Protein AF-A0A352EYD7-F1 (afdb_monomer_lite)

Foldseek 3Di:
DDDPVNVVVVLVVVLVVQLVVLLCCLPVVDDPDPDVVLQLLQQLCCCQPVVARASDPDPPRDHDDPDDVPSSVLNNVQCVPPNRPPSSSVSNVVSVVVSVVVVVVVVVVVVD

Sequence (112 aa):
MTNKRSRMFTFALLLTAAFCFRVMVARFLPNDAPFDGKVYAQIARNVLEQHVYSHAVEPPYDPSLIRLPGYPLFLAGIYAVFGHGDNTAVRIAQALIDTVSCALIALLAFYW

Structure (mmCIF, N/CA/C/O backbone):
data_AF-A0A352EYD7-F1
#
_entry.id   AF-A0A352EYD7-F1
#
loop_
_atom_site.group_PDB
_atom_site.id
_atom_site.type_symbol
_atom_site.label_atom_id
_atom_site.label_alt_id
_atom_site.label_comp_id
_atom_site.label_asym_id
_atom_site.label_entity_id
_atom_site.label_seq_id
_atom_site.pdbx_PDB_ins_code
_atom_site.Cartn_x
_atom_site.Cartn_y
_atom_site.Cartn_z
_atom_site.occupancy
_atom_site.B_iso_or_equiv
_atom_site.auth_seq_id
_atom_site.auth_comp_id
_atom_site.auth_asym_id
_atom_site.auth_atom_id
_atom_site.pdbx_PDB_model_num
ATOM 1 N N . MET A 1 1 ? -21.321 -1.584 34.635 1.00 49.50 1 MET A N 1
ATOM 2 C CA . MET A 1 1 ? -21.165 -2.621 33.588 1.00 49.50 1 MET A CA 1
ATOM 3 C C . MET A 1 1 ? -21.461 -1.997 32.229 1.00 49.50 1 MET A C 1
ATOM 5 O O . MET A 1 1 ? -22.615 -1.722 31.935 1.00 49.50 1 MET A O 1
ATOM 9 N N . THR A 1 2 ? -20.446 -1.678 31.424 1.00 58.47 2 THR A N 1
ATOM 10 C CA . THR A 1 2 ? -20.664 -1.136 30.071 1.00 58.47 2 THR A CA 1
ATOM 11 C C . THR A 1 2 ? -21.284 -2.205 29.170 1.00 58.47 2 THR A C 1
ATOM 13 O O . THR A 1 2 ? -20.733 -3.295 29.035 1.00 58.47 2 THR A O 1
ATOM 16 N N . ASN A 1 3 ? -22.433 -1.895 28.566 1.00 81.75 3 ASN A N 1
ATOM 17 C CA . ASN A 1 3 ? -23.160 -2.779 27.654 1.00 81.75 3 ASN A CA 1
ATOM 18 C C . ASN A 1 3 ? -22.243 -3.220 26.489 1.00 81.75 3 ASN A C 1
ATOM 20 O O . ASN A 1 3 ? -21.577 -2.376 25.884 1.00 81.75 3 ASN A O 1
ATOM 24 N N . LYS A 1 4 ? -22.214 -4.520 26.148 1.00 81.31 4 LYS A N 1
ATOM 25 C CA . LYS A 1 4 ? -21.426 -5.086 25.027 1.00 81.31 4 LYS A CA 1
ATOM 26 C C . LYS A 1 4 ? -21.627 -4.293 23.732 1.00 81.31 4 LYS A C 1
ATOM 28 O O . LYS A 1 4 ? -20.670 -4.022 23.011 1.00 81.31 4 LYS A O 1
ATOM 33 N N . ARG A 1 5 ? -22.864 -3.848 23.491 1.00 84.38 5 ARG A N 1
ATOM 34 C CA . ARG A 1 5 ? -23.226 -3.021 22.337 1.00 84.38 5 ARG A CA 1
ATOM 35 C C . ARG A 1 5 ? -22.501 -1.670 22.348 1.00 84.38 5 ARG A C 1
ATOM 37 O O . ARG A 1 5 ? -21.967 -1.266 21.326 1.00 84.38 5 ARG A O 1
ATOM 44 N N . SER A 1 6 ? -22.401 -1.023 23.512 1.00 85.88 6 SER A N 1
ATOM 45 C CA . SER A 1 6 ? -21.676 0.244 23.682 1.00 85.88 6 SER A CA 1
ATOM 46 C C . SER A 1 6 ? -20.182 0.093 23.401 1.00 85.88 6 SER A C 1
ATOM 48 O O . SER A 1 6 ? -19.613 0.956 22.748 1.00 85.88 6 SER A O 1
ATOM 50 N N . ARG A 1 7 ? -19.553 -1.006 23.843 1.00 86.69 7 ARG A N 1
ATOM 51 C CA . ARG A 1 7 ? -18.124 -1.262 23.583 1.00 86.69 7 ARG A CA 1
ATOM 52 C C . ARG A 1 7 ? -17.852 -1.459 22.095 1.00 86.69 7 ARG A C 1
ATOM 54 O O . ARG A 1 7 ? -16.919 -0.873 21.561 1.00 86.69 7 ARG A O 1
ATOM 61 N N . MET A 1 8 ? -18.695 -2.242 21.423 1.00 87.50 8 MET A N 1
ATOM 62 C CA . MET A 1 8 ? -18.576 -2.483 19.984 1.00 87.50 8 MET A CA 1
ATOM 63 C C . MET A 1 8 ? -18.736 -1.190 19.176 1.00 87.50 8 MET A C 1
ATOM 65 O O . MET A 1 8 ? -17.965 -0.953 18.250 1.00 87.50 8 MET A O 1
ATOM 69 N N . PHE A 1 9 ? -19.668 -0.318 19.575 1.00 91.88 9 PHE A N 1
ATOM 70 C CA . PHE A 1 9 ? -19.787 1.018 18.990 1.00 91.88 9 PHE A CA 1
ATOM 71 C C . PHE A 1 9 ? -18.531 1.868 19.206 1.00 91.88 9 PHE A C 1
ATOM 73 O O . PHE A 1 9 ? -18.072 2.504 18.262 1.00 91.88 9 PHE A O 1
ATOM 80 N N . THR A 1 10 ? -17.940 1.853 20.405 1.00 91.94 10 THR A N 1
ATOM 81 C CA . THR A 1 10 ? -16.686 2.576 20.669 1.00 91.94 10 THR A CA 1
ATOM 82 C C . THR A 1 10 ? -15.547 2.081 19.775 1.00 91.94 10 THR A C 1
ATOM 84 O O . THR A 1 10 ? -14.862 2.901 19.173 1.00 91.94 10 THR A O 1
ATOM 87 N N . PHE A 1 11 ? -15.369 0.765 19.617 1.00 92.69 11 PHE A N 1
ATOM 88 C CA . PHE A 1 11 ? -14.342 0.219 18.719 1.00 92.69 11 PHE A CA 1
ATOM 89 C C . PHE A 1 11 ? -14.577 0.598 17.260 1.00 92.69 11 PHE A C 1
ATOM 91 O O . PHE A 1 11 ? -13.647 1.045 16.593 1.00 92.69 11 PHE A O 1
ATOM 98 N N . ALA A 1 12 ? -15.815 0.473 16.778 1.00 93.62 12 ALA A N 1
ATOM 99 C CA . ALA A 1 12 ? -16.163 0.865 15.417 1.00 93.62 12 ALA A CA 1
ATOM 100 C C . ALA A 1 12 ? -15.877 2.354 15.172 1.00 93.62 12 ALA A C 1
ATOM 102 O O . ALA A 1 12 ? -15.299 2.706 14.145 1.00 93.62 12 ALA A O 1
ATOM 103 N N . LEU A 1 13 ? -16.216 3.220 16.134 1.00 96.25 13 LEU A N 1
ATOM 104 C CA . LEU A 1 13 ? -15.936 4.651 16.056 1.00 96.25 13 LEU A CA 1
ATOM 105 C C . LEU A 1 13 ? -14.429 4.931 16.000 1.00 96.25 13 LEU A C 1
ATOM 107 O O . LEU A 1 13 ? -13.990 5.692 15.141 1.00 96.25 13 LEU A O 1
ATOM 111 N N . LEU A 1 14 ? -13.637 4.292 16.868 1.00 96.12 14 LEU A N 1
ATOM 112 C CA . LEU A 1 14 ? -12.181 4.460 16.895 1.00 96.12 14 LEU A CA 1
ATOM 113 C C . LEU A 1 14 ? -11.527 3.986 15.593 1.00 96.12 14 LEU A C 1
ATOM 115 O O . LEU A 1 14 ? -10.721 4.715 15.023 1.00 96.12 14 LEU A O 1
ATOM 119 N N . LEU A 1 15 ? -11.900 2.806 15.090 1.00 96.44 15 LEU A N 1
ATOM 120 C CA . LEU A 1 15 ? -11.371 2.277 13.829 1.00 96.44 15 LEU A CA 1
ATOM 121 C C . LEU A 1 15 ? -11.762 3.160 12.641 1.00 96.44 15 LEU A C 1
ATOM 123 O O . LEU A 1 15 ? -10.924 3.436 11.787 1.00 96.44 15 LEU A O 1
ATOM 127 N N . THR A 1 16 ? -12.999 3.660 12.619 1.00 96.94 16 THR A N 1
ATOM 128 C CA . THR A 1 16 ? -13.467 4.572 11.566 1.00 96.94 16 THR A CA 1
ATOM 129 C C . THR A 1 16 ? -12.700 5.889 11.604 1.00 96.94 16 THR A C 1
ATOM 131 O O . THR A 1 16 ? -12.178 6.321 10.580 1.00 96.94 16 THR A O 1
ATOM 134 N N . ALA A 1 17 ? -12.565 6.509 12.780 1.00 97.44 17 ALA A N 1
ATOM 135 C CA . ALA A 1 17 ? -11.799 7.742 12.940 1.00 97.44 17 ALA A CA 1
ATOM 136 C C . ALA A 1 17 ? -10.337 7.553 12.508 1.00 97.44 17 ALA A C 1
ATOM 138 O O . ALA A 1 17 ? -9.785 8.383 11.784 1.00 97.44 17 ALA A O 1
ATOM 139 N N . ALA A 1 18 ? -9.731 6.429 12.891 1.00 96.19 18 ALA A N 1
ATOM 140 C CA . ALA A 1 18 ? -8.352 6.116 12.557 1.00 96.19 18 ALA A CA 1
ATOM 141 C C . ALA A 1 18 ? -8.163 5.811 11.056 1.00 96.19 18 ALA A C 1
ATOM 143 O O . ALA A 1 18 ? -7.136 6.183 10.487 1.00 96.19 18 ALA A O 1
ATOM 144 N N . PHE A 1 19 ? -9.137 5.179 10.395 1.00 97.69 19 PHE A N 1
ATOM 145 C CA . PHE A 1 19 ? -9.129 4.986 8.941 1.00 97.69 19 PHE A CA 1
ATOM 146 C C . PHE A 1 19 ? -9.274 6.317 8.199 1.00 97.69 19 PHE A C 1
ATOM 148 O O . PHE A 1 19 ? -8.447 6.634 7.345 1.00 97.69 19 PHE A O 1
ATOM 155 N N . CYS A 1 20 ? -10.261 7.138 8.573 1.00 97.50 20 CYS A N 1
ATOM 156 C CA . CYS A 1 20 ? -10.477 8.462 7.986 1.00 97.50 20 CYS A CA 1
ATOM 157 C C . CYS A 1 20 ? -9.234 9.348 8.117 1.00 97.50 20 CYS A C 1
ATOM 159 O O . CYS A 1 20 ? -8.837 9.994 7.150 1.00 97.50 20 CYS A O 1
ATOM 161 N N . PHE A 1 21 ? -8.583 9.336 9.283 1.00 97.25 21 PHE A N 1
ATOM 162 C CA . PHE A 1 21 ? -7.341 10.072 9.501 1.00 97.25 21 PHE A CA 1
ATOM 163 C C . PHE A 1 21 ? -6.217 9.601 8.566 1.00 97.25 21 PHE A C 1
ATOM 165 O O . PHE A 1 21 ? -5.564 10.423 7.927 1.00 97.25 21 PHE A O 1
ATOM 172 N N . ARG A 1 22 ? -6.015 8.287 8.418 1.00 96.06 22 ARG A N 1
ATOM 173 C CA . ARG A 1 22 ? -4.992 7.742 7.508 1.00 96.06 22 ARG A CA 1
ATOM 174 C C . ARG A 1 22 ? -5.277 8.062 6.048 1.00 96.06 22 ARG A C 1
ATOM 176 O O . ARG A 1 22 ? -4.355 8.425 5.325 1.00 96.06 22 ARG A O 1
ATOM 183 N N . VAL A 1 23 ? -6.537 7.974 5.621 1.00 96.62 23 VAL A N 1
ATOM 184 C CA . VAL A 1 23 ? -6.948 8.369 4.265 1.00 96.62 23 VAL A CA 1
ATOM 185 C C . VAL A 1 23 ? -6.716 9.864 4.048 1.00 96.62 23 VAL A C 1
ATOM 187 O O . VAL A 1 23 ? -6.209 10.254 2.999 1.00 96.62 23 VAL A O 1
ATOM 190 N N . MET A 1 24 ? -7.017 10.704 5.042 1.00 96.81 24 MET A N 1
ATOM 191 C CA . MET A 1 24 ? -6.728 12.137 4.990 1.00 96.81 24 MET A CA 1
ATOM 192 C C . MET A 1 24 ? -5.224 12.385 4.802 1.00 96.81 24 MET A C 1
ATOM 194 O O . MET A 1 24 ? -4.838 13.087 3.871 1.00 96.81 24 MET A O 1
ATOM 198 N N . VAL A 1 25 ? -4.363 11.758 5.607 1.00 95.25 25 VAL A N 1
ATOM 199 C CA . VAL A 1 25 ? -2.900 11.869 5.449 1.00 95.25 25 VAL A CA 1
ATOM 200 C C . VAL A 1 25 ? -2.454 11.376 4.069 1.00 95.25 25 VAL A C 1
ATOM 202 O O . VAL A 1 25 ? -1.725 12.080 3.377 1.00 95.25 25 VAL A O 1
ATOM 205 N N . ALA A 1 26 ? -2.950 10.220 3.624 1.00 93.94 26 ALA A N 1
ATOM 206 C CA . ALA A 1 26 ? -2.625 9.643 2.320 1.00 93.94 26 ALA A CA 1
ATOM 207 C C . ALA A 1 26 ? -2.977 10.562 1.137 1.00 93.94 26 ALA A C 1
ATOM 209 O O . ALA A 1 26 ? -2.301 10.513 0.109 1.00 93.94 26 ALA A O 1
ATOM 210 N N . ARG A 1 27 ? -4.034 11.375 1.269 1.00 93.81 27 ARG A N 1
ATOM 211 C CA . ARG A 1 27 ? -4.532 12.259 0.203 1.00 93.81 27 ARG A CA 1
ATOM 212 C C . ARG A 1 27 ? -3.947 13.664 0.256 1.00 93.81 27 ARG A C 1
ATOM 214 O O . ARG A 1 27 ? -3.649 14.215 -0.797 1.00 93.81 27 ARG A O 1
ATOM 221 N N . PHE A 1 28 ? -3.803 14.238 1.446 1.00 93.94 28 PHE A N 1
ATOM 222 C CA . PHE A 1 28 ? -3.419 15.644 1.614 1.00 93.94 28 PHE A CA 1
ATOM 223 C C . PHE A 1 28 ? -1.942 15.842 1.955 1.00 93.94 28 PHE A C 1
ATOM 225 O O . PHE A 1 28 ? -1.413 16.925 1.724 1.00 93.94 28 PHE A O 1
ATOM 232 N N . LEU A 1 29 ? -1.269 14.812 2.472 1.00 92.56 29 LEU A N 1
ATOM 233 C CA . LEU A 1 29 ? 0.158 14.842 2.804 1.00 92.56 29 LEU A CA 1
ATOM 234 C C . LEU A 1 29 ? 0.933 13.713 2.090 1.00 92.56 29 LEU A C 1
ATOM 236 O O . LEU A 1 29 ? 1.664 12.960 2.742 1.00 92.56 29 LEU A O 1
ATOM 240 N N . PRO A 1 30 ? 0.779 13.546 0.759 1.00 88.19 30 PRO A N 1
ATOM 241 C CA . PRO A 1 30 ? 1.529 12.544 0.017 1.00 88.19 30 PRO A CA 1
ATOM 242 C C . PRO A 1 30 ? 3.029 12.863 0.016 1.00 88.19 30 PRO A C 1
ATOM 244 O O . PRO A 1 30 ? 3.436 14.008 -0.173 1.00 88.19 30 PRO A O 1
ATOM 247 N N . ASN A 1 31 ? 3.861 11.833 0.177 1.00 84.88 31 ASN A N 1
ATOM 248 C CA . ASN A 1 31 ? 5.309 11.939 0.019 1.00 84.88 31 ASN A CA 1
ATOM 249 C C . ASN A 1 31 ? 5.801 10.984 -1.074 1.00 84.88 31 ASN A C 1
ATOM 251 O O . ASN A 1 31 ? 5.925 9.778 -0.848 1.00 84.88 31 ASN A O 1
ATOM 255 N N . ASP A 1 32 ? 6.063 11.541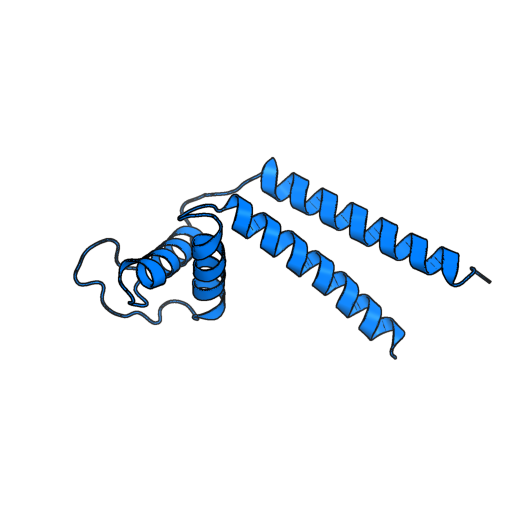 -2.254 1.00 81.50 32 ASP A N 1
ATOM 256 C CA . ASP A 1 32 ? 6.595 10.841 -3.432 1.00 81.50 32 ASP A CA 1
ATOM 257 C C . ASP A 1 32 ? 8.101 11.096 -3.623 1.00 81.50 32 ASP A C 1
ATOM 259 O O . ASP A 1 32 ? 8.635 10.989 -4.732 1.00 81.50 32 ASP A O 1
ATOM 263 N N . ALA A 1 33 ? 8.800 11.472 -2.546 1.00 78.75 33 ALA A N 1
ATOM 264 C CA . ALA A 1 33 ? 10.211 11.815 -2.607 1.00 78.75 33 ALA A CA 1
ATOM 265 C C . ALA A 1 33 ? 11.075 10.670 -3.184 1.00 78.75 33 ALA A C 1
ATOM 267 O O . ALA A 1 33 ? 10.773 9.486 -2.994 1.00 78.75 33 ALA A O 1
ATOM 268 N N . PRO A 1 34 ? 12.166 11.016 -3.895 1.00 67.88 34 PRO A N 1
ATOM 269 C CA . PRO A 1 34 ? 13.028 10.074 -4.600 1.00 67.88 34 PRO A CA 1
ATOM 270 C C . PRO A 1 34 ? 13.919 9.277 -3.637 1.00 67.88 34 PRO A C 1
ATOM 272 O O . PRO A 1 34 ? 15.125 9.481 -3.576 1.00 67.88 34 PRO A O 1
ATOM 275 N N . PHE A 1 35 ? 13.315 8.360 -2.893 1.00 78.56 35 PHE A N 1
ATOM 276 C CA . PHE A 1 35 ? 14.007 7.405 -2.030 1.00 78.56 35 PHE A CA 1
ATOM 277 C C . PHE A 1 35 ? 13.634 5.975 -2.452 1.00 78.56 35 PHE A C 1
ATOM 279 O O . PHE A 1 35 ? 13.337 5.721 -3.623 1.00 78.56 35 PHE A O 1
ATOM 286 N N . ASP A 1 36 ? 13.609 5.035 -1.508 1.00 82.44 36 ASP A N 1
ATOM 287 C CA . ASP A 1 36 ? 13.328 3.618 -1.762 1.00 82.44 36 ASP A CA 1
ATOM 288 C C . ASP A 1 36 ? 12.030 3.360 -2.544 1.00 82.44 36 ASP A C 1
ATOM 290 O O . ASP A 1 36 ? 11.959 2.413 -3.329 1.00 82.44 36 ASP A O 1
ATOM 294 N N . GLY A 1 37 ? 11.013 4.216 -2.381 1.00 85.62 37 GLY A N 1
ATOM 295 C CA . GLY A 1 37 ? 9.722 4.086 -3.061 1.00 85.62 37 GLY A CA 1
ATOM 296 C C . GLY A 1 37 ? 9.835 3.982 -4.586 1.00 85.62 37 GLY A C 1
ATOM 297 O O . GLY A 1 37 ? 9.106 3.201 -5.195 1.00 85.62 37 GLY A O 1
ATOM 298 N N . LYS A 1 38 ? 10.795 4.688 -5.202 1.00 89.44 38 LYS A N 1
ATOM 299 C CA . LYS A 1 38 ? 11.012 4.629 -6.657 1.00 89.44 38 LYS A CA 1
ATOM 300 C C . LYS A 1 38 ? 11.503 3.263 -7.118 1.00 89.44 38 LYS A C 1
ATOM 302 O O . LYS A 1 38 ? 11.027 2.770 -8.133 1.00 89.44 38 LYS A O 1
ATOM 307 N N . VAL A 1 39 ? 12.412 2.640 -6.366 1.00 93.00 39 VAL A N 1
ATOM 308 C CA . VAL A 1 39 ? 12.938 1.305 -6.694 1.00 93.00 39 VAL A CA 1
ATOM 309 C C . VAL A 1 39 ? 11.818 0.272 -6.605 1.00 93.00 39 VAL A C 1
ATOM 311 O O . VAL A 1 39 ? 11.645 -0.526 -7.521 1.00 93.00 39 VAL A O 1
ATOM 314 N N . TYR A 1 40 ? 11.002 0.330 -5.549 1.00 94.06 40 TYR A N 1
ATOM 315 C CA . TYR A 1 40 ? 9.843 -0.553 -5.400 1.00 94.06 40 TYR A CA 1
ATOM 316 C C . TYR A 1 40 ? 8.819 -0.377 -6.528 1.00 94.06 40 TYR A C 1
ATOM 318 O O . TYR A 1 40 ? 8.362 -1.367 -7.100 1.00 94.06 40 TYR A O 1
ATOM 326 N N . ALA A 1 41 ? 8.489 0.869 -6.876 1.00 93.94 41 ALA A N 1
ATOM 327 C CA . ALA A 1 41 ? 7.575 1.168 -7.972 1.00 93.94 41 ALA A CA 1
ATOM 328 C C . ALA A 1 41 ? 8.136 0.721 -9.331 1.00 93.94 41 ALA A C 1
ATOM 330 O O . ALA A 1 41 ? 7.385 0.185 -10.140 1.00 93.94 41 ALA A O 1
ATOM 331 N N . GLN A 1 42 ? 9.441 0.884 -9.570 1.00 94.88 42 GLN A N 1
ATOM 332 C CA . GLN A 1 42 ? 10.080 0.437 -10.808 1.00 94.88 42 GLN A CA 1
ATOM 333 C C . GLN A 1 42 ? 10.036 -1.087 -10.945 1.00 94.88 42 GLN A C 1
ATOM 335 O O . GLN A 1 42 ? 9.679 -1.585 -12.009 1.00 94.88 42 GLN A O 1
ATOM 340 N N . ILE A 1 43 ? 10.319 -1.827 -9.867 1.00 95.94 43 ILE A N 1
ATOM 341 C CA . ILE A 1 43 ? 10.190 -3.291 -9.869 1.00 95.94 43 ILE A CA 1
ATOM 342 C C . ILE A 1 43 ? 8.748 -3.700 -10.169 1.00 95.94 43 ILE A C 1
ATOM 344 O O . ILE A 1 43 ? 8.524 -4.556 -11.019 1.00 95.94 43 ILE A O 1
ATOM 348 N N . ALA A 1 44 ? 7.769 -3.064 -9.524 1.00 96.12 44 ALA A N 1
ATOM 349 C CA . ALA A 1 44 ? 6.357 -3.344 -9.768 1.00 96.12 44 ALA A CA 1
ATOM 350 C C . ALA A 1 44 ? 5.957 -3.117 -11.236 1.00 96.12 44 ALA A C 1
ATOM 352 O O . ALA A 1 44 ? 5.275 -3.955 -11.821 1.00 96.12 44 ALA A O 1
ATOM 353 N N . ARG A 1 45 ? 6.422 -2.019 -11.847 1.00 95.88 45 ARG A N 1
ATOM 354 C CA . ARG A 1 45 ? 6.203 -1.737 -13.273 1.00 95.88 45 ARG A CA 1
ATOM 355 C C . ARG A 1 45 ? 6.842 -2.790 -14.169 1.00 95.88 45 ARG A C 1
ATOM 357 O O . ARG A 1 45 ? 6.167 -3.321 -15.038 1.00 95.88 45 ARG A O 1
ATOM 364 N N . ASN A 1 46 ? 8.103 -3.140 -13.932 1.00 96.56 46 ASN A N 1
ATOM 365 C CA . ASN A 1 46 ? 8.802 -4.135 -14.748 1.00 96.56 46 ASN A CA 1
ATOM 366 C C . ASN A 1 46 ? 8.176 -5.532 -14.634 1.00 96.56 46 ASN A C 1
ATOM 368 O O . ASN A 1 46 ? 8.123 -6.258 -15.625 1.00 96.56 46 ASN A O 1
ATOM 372 N N . VAL A 1 47 ? 7.640 -5.895 -13.466 1.00 96.69 47 VAL A N 1
ATOM 373 C CA . VAL A 1 47 ? 6.884 -7.145 -13.294 1.00 96.69 47 VAL A CA 1
ATOM 374 C C . VAL A 1 47 ? 5.627 -7.163 -14.170 1.00 96.69 47 VAL A C 1
ATOM 376 O O . VAL A 1 47 ? 5.334 -8.198 -14.760 1.00 96.69 47 VAL A O 1
ATOM 379 N N . LEU A 1 48 ? 4.904 -6.044 -14.279 1.00 96.81 48 LEU A N 1
ATOM 380 C CA . LEU A 1 48 ? 3.680 -5.950 -15.085 1.00 96.81 48 LEU A CA 1
ATOM 381 C C . LEU A 1 48 ? 3.951 -5.790 -16.586 1.00 96.81 48 LEU A C 1
ATOM 383 O O . LEU A 1 48 ? 3.284 -6.416 -17.401 1.00 96.81 48 LEU A O 1
ATOM 387 N N . GLU A 1 49 ? 4.902 -4.931 -16.952 1.00 95.88 49 GLU A N 1
ATOM 388 C CA . GLU A 1 49 ? 5.164 -4.550 -18.343 1.00 95.88 49 GLU A CA 1
ATOM 389 C C . GLU A 1 49 ? 6.141 -5.526 -19.020 1.00 95.88 49 GLU A C 1
ATOM 391 O O . GLU A 1 49 ? 5.917 -5.960 -20.148 1.00 95.88 49 GLU A O 1
ATOM 396 N N . GLN A 1 50 ? 7.224 -5.889 -18.326 1.00 96.56 50 GLN A N 1
ATOM 397 C CA . GLN A 1 50 ? 8.340 -6.662 -18.887 1.00 96.56 50 GLN A CA 1
ATOM 398 C C . GLN A 1 50 ? 8.322 -8.132 -18.456 1.00 96.56 50 GLN A C 1
ATOM 400 O O . GLN A 1 50 ? 9.084 -8.929 -18.992 1.00 96.56 50 GLN A O 1
ATOM 405 N N . HIS A 1 51 ? 7.457 -8.508 -17.505 1.00 95.88 51 HIS A N 1
ATOM 406 C CA . HIS A 1 51 ? 7.394 -9.850 -16.912 1.00 95.88 51 HIS A CA 1
ATOM 407 C C . HIS A 1 51 ? 8.712 -10.287 -16.246 1.00 95.88 51 HIS A C 1
ATOM 409 O O . HIS A 1 51 ? 8.982 -11.480 -16.098 1.00 95.88 51 HIS A O 1
ATOM 415 N N . VAL A 1 52 ? 9.529 -9.317 -15.812 1.00 96.50 52 VAL A N 1
ATOM 416 C CA . VAL A 1 52 ? 10.811 -9.558 -15.138 1.00 96.50 52 VAL A CA 1
ATOM 417 C C . VAL A 1 52 ? 10.877 -8.777 -13.834 1.00 96.50 52 VAL A C 1
ATOM 419 O O . VAL A 1 52 ? 10.583 -7.583 -13.768 1.00 96.50 52 VAL A O 1
ATOM 422 N N . TYR A 1 53 ? 11.319 -9.451 -12.775 1.00 96.75 53 TYR A N 1
ATOM 423 C CA . TYR A 1 53 ? 11.576 -8.826 -11.485 1.00 96.75 53 TYR A CA 1
ATOM 424 C C . TYR A 1 53 ? 12.927 -8.089 -11.523 1.00 96.75 53 TYR A C 1
ATOM 426 O O . TYR A 1 53 ? 13.976 -8.624 -11.157 1.00 96.75 53 TYR A O 1
ATOM 434 N N . SER A 1 54 ? 12.900 -6.855 -12.024 1.00 96.44 54 SER A N 1
ATOM 435 C CA . SER A 1 54 ? 14.079 -6.009 -12.240 1.00 96.44 54 SER A CA 1
ATOM 436 C C . SER A 1 54 ? 13.821 -4.584 -11.768 1.00 96.44 54 SER A C 1
ATOM 438 O O . SER A 1 54 ? 12.700 -4.098 -11.855 1.00 96.44 54 SER A O 1
ATOM 440 N N . HIS A 1 55 ? 14.859 -3.883 -11.320 1.00 94.62 55 HIS A N 1
ATOM 441 C CA . HIS A 1 55 ? 14.800 -2.448 -11.023 1.00 94.62 55 HIS A CA 1
ATOM 442 C C . HIS A 1 55 ? 15.418 -1.584 -12.136 1.00 94.62 55 HIS A C 1
ATOM 444 O O . HIS A 1 55 ? 15.529 -0.370 -11.966 1.00 94.62 55 HIS A O 1
ATOM 450 N N . ALA A 1 5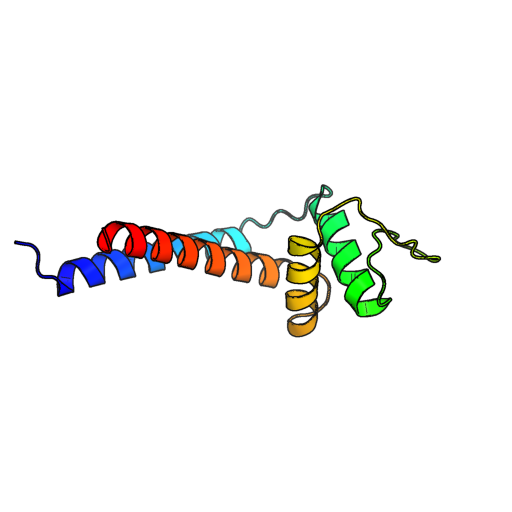6 ? 15.834 -2.186 -13.255 1.00 95.31 56 ALA A N 1
ATOM 451 C CA . ALA A 1 56 ? 16.401 -1.453 -14.379 1.00 95.31 56 ALA A CA 1
ATOM 452 C C . ALA A 1 56 ? 15.335 -0.583 -15.059 1.00 95.31 56 ALA A C 1
ATOM 454 O O . ALA A 1 56 ? 14.180 -0.986 -15.204 1.00 95.31 56 ALA A O 1
ATOM 455 N N . VAL A 1 57 ? 15.726 0.620 -15.472 1.00 94.62 57 VAL A N 1
ATOM 456 C CA . VAL A 1 57 ? 14.832 1.563 -16.165 1.00 94.62 57 VAL A CA 1
ATOM 457 C C . VAL A 1 57 ? 14.796 1.280 -17.673 1.00 94.62 57 VAL A C 1
ATOM 459 O O . VAL A 1 57 ? 13.811 1.593 -18.335 1.00 94.62 57 VAL A O 1
ATOM 462 N N . GLU A 1 58 ? 15.832 0.623 -18.197 1.00 95.62 58 GLU A N 1
ATOM 463 C CA . GLU A 1 58 ? 16.022 0.324 -19.618 1.00 95.62 58 GLU A CA 1
ATOM 464 C C . GLU A 1 58 ? 16.455 -1.144 -19.823 1.00 95.62 58 GLU A C 1
ATOM 466 O O . GLU A 1 58 ? 16.932 -1.782 -18.872 1.00 95.62 58 GLU A O 1
ATOM 471 N N . PRO A 1 59 ? 16.296 -1.698 -21.043 1.00 93.75 59 PRO A N 1
ATOM 472 C CA . PRO A 1 59 ? 16.809 -3.022 -21.389 1.00 93.75 59 PRO A CA 1
ATOM 473 C C . PRO A 1 59 ? 18.313 -3.155 -21.072 1.00 93.75 59 PRO A C 1
ATOM 475 O O . PRO A 1 59 ? 19.052 -2.186 -21.249 1.00 93.75 59 PRO A O 1
ATOM 478 N N . PRO A 1 60 ? 18.793 -4.336 -20.632 1.00 95.25 60 PRO A N 1
ATOM 479 C CA . PRO A 1 60 ? 18.164 -5.654 -20.785 1.00 95.25 60 PRO A CA 1
ATOM 480 C C . PRO A 1 60 ? 17.268 -6.124 -19.618 1.00 95.25 60 PRO A C 1
ATOM 482 O O . PRO A 1 60 ? 16.881 -7.288 -19.600 1.00 95.25 60 PRO A O 1
ATOM 485 N N . TYR A 1 61 ? 16.896 -5.250 -18.672 1.00 95.12 61 TYR A N 1
ATOM 486 C CA . TYR A 1 61 ? 16.045 -5.591 -17.515 1.00 95.12 61 TYR A CA 1
ATOM 487 C C . TYR A 1 61 ? 16.551 -6.770 -16.673 1.00 95.12 61 TYR A C 1
ATOM 489 O O . TYR A 1 61 ? 15.783 -7.660 -16.311 1.00 95.12 61 TYR A O 1
ATOM 497 N N . ASP A 1 62 ? 17.837 -6.765 -16.312 1.00 94.69 62 ASP A N 1
ATOM 498 C CA . ASP A 1 62 ? 18.446 -7.869 -15.566 1.00 94.69 62 ASP A CA 1
ATOM 499 C C . ASP A 1 62 ? 17.686 -8.193 -14.263 1.00 94.69 62 ASP A C 1
ATOM 501 O O . ASP A 1 62 ? 17.340 -7.271 -13.502 1.00 94.69 62 ASP A O 1
ATOM 505 N N . PRO A 1 63 ? 17.421 -9.483 -13.972 1.00 94.88 63 PRO A N 1
ATOM 506 C CA . PRO A 1 63 ? 16.781 -9.896 -12.733 1.00 94.88 63 PRO A CA 1
ATOM 507 C C . PRO A 1 63 ? 17.548 -9.413 -11.503 1.00 94.88 63 PRO A C 1
ATOM 509 O O . PRO A 1 63 ? 18.779 -9.417 -11.464 1.00 94.88 63 PRO A O 1
ATOM 512 N N . SER A 1 64 ? 16.818 -9.030 -10.459 1.00 92.62 64 SER A N 1
ATOM 513 C CA . SER A 1 64 ? 17.422 -8.487 -9.244 1.00 92.62 64 SER A CA 1
ATOM 514 C C . SER A 1 64 ? 16.803 -9.053 -7.976 1.00 92.62 64 SER A C 1
ATOM 516 O O . SER A 1 64 ? 15.614 -9.317 -7.916 1.00 92.62 64 SER A O 1
ATOM 518 N N . LEU A 1 65 ? 17.600 -9.171 -6.914 1.00 93.06 65 LEU A N 1
ATOM 519 C CA . LEU A 1 65 ? 17.135 -9.552 -5.575 1.00 93.06 65 LEU A CA 1
ATOM 520 C C . LEU A 1 65 ? 17.404 -8.452 -4.537 1.00 93.06 65 LEU A C 1
ATOM 522 O O . LEU A 1 65 ? 17.432 -8.710 -3.338 1.00 93.06 65 LEU A O 1
ATOM 526 N N . ILE A 1 66 ? 17.595 -7.205 -4.986 1.00 93.12 66 ILE A N 1
ATOM 527 C CA . ILE A 1 66 ? 17.937 -6.070 -4.110 1.00 93.12 66 ILE A CA 1
ATOM 528 C C . ILE A 1 66 ? 16.834 -5.729 -3.092 1.00 93.12 66 ILE A C 1
ATOM 530 O O . ILE A 1 66 ? 17.090 -5.067 -2.082 1.00 93.12 66 ILE A O 1
ATOM 534 N N . ARG A 1 67 ? 15.599 -6.172 -3.348 1.00 92.94 67 ARG A N 1
ATOM 535 C CA . ARG A 1 67 ? 14.444 -6.050 -2.455 1.00 92.94 67 ARG A CA 1
ATOM 536 C C . ARG A 1 67 ? 13.657 -7.354 -2.440 1.00 92.94 67 ARG A C 1
ATOM 538 O O . ARG A 1 67 ? 13.535 -8.022 -3.465 1.00 92.94 67 ARG A O 1
ATOM 545 N N . LEU A 1 68 ? 13.088 -7.669 -1.279 1.00 94.06 68 LEU A N 1
ATOM 546 C CA . LEU A 1 68 ? 12.164 -8.787 -1.106 1.00 94.06 68 LEU A CA 1
ATOM 547 C C . LEU A 1 68 ? 10.898 -8.577 -1.954 1.00 94.06 68 LEU A C 1
ATOM 549 O O . LEU A 1 68 ? 10.424 -7.443 -2.042 1.00 94.06 68 LEU A O 1
ATOM 553 N N . PRO A 1 69 ? 10.308 -9.651 -2.508 1.00 94.00 69 PRO A N 1
ATOM 554 C CA . PRO A 1 69 ? 9.215 -9.554 -3.475 1.00 94.00 69 PRO A CA 1
ATOM 555 C C . PRO A 1 69 ? 7.886 -9.084 -2.886 1.00 94.00 69 PRO A C 1
ATOM 557 O O . PRO A 1 69 ? 7.055 -8.574 -3.628 1.00 94.00 69 PRO A O 1
ATOM 560 N N . G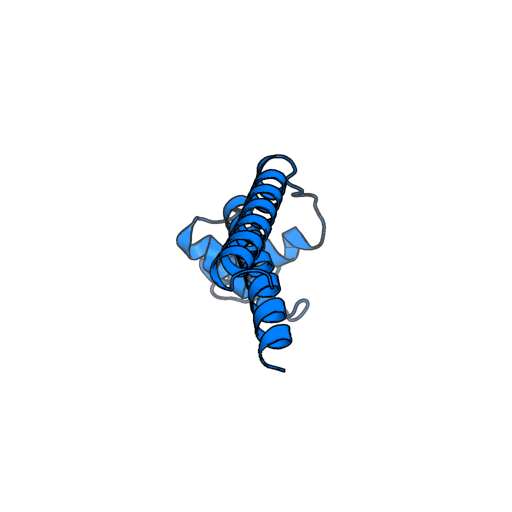LY A 1 70 ? 7.676 -9.204 -1.572 1.00 95.50 70 GLY A N 1
ATOM 561 C CA . GLY A 1 70 ? 6.377 -8.926 -0.949 1.00 95.50 70 GLY A CA 1
ATOM 562 C C . GLY A 1 70 ? 5.821 -7.538 -1.278 1.00 95.50 70 GLY A C 1
ATOM 563 O O . GLY A 1 70 ? 4.717 -7.426 -1.805 1.00 95.50 70 GLY A O 1
ATOM 564 N N . TYR A 1 71 ? 6.595 -6.478 -1.021 1.00 95.25 71 TYR A N 1
ATOM 565 C CA . TYR A 1 71 ? 6.130 -5.114 -1.278 1.00 95.25 71 TYR A CA 1
ATOM 566 C C . TYR A 1 71 ? 6.042 -4.777 -2.783 1.00 95.25 71 TYR A C 1
ATOM 568 O O . TYR A 1 71 ? 4.975 -4.339 -3.205 1.00 95.25 71 TYR A O 1
ATOM 576 N N . PRO A 1 72 ? 7.054 -5.043 -3.638 1.00 95.62 72 PRO A N 1
ATOM 577 C CA . PRO A 1 72 ? 6.930 -4.896 -5.092 1.00 95.62 72 PRO A CA 1
ATOM 578 C C . PRO A 1 72 ? 5.720 -5.589 -5.716 1.00 95.62 72 PRO A C 1
ATOM 580 O O . PRO A 1 72 ? 5.043 -4.988 -6.543 1.00 95.62 72 PRO A O 1
ATOM 583 N N . LEU A 1 73 ? 5.430 -6.833 -5.325 1.00 96.31 73 LEU A N 1
ATOM 584 C CA . LEU A 1 73 ? 4.289 -7.571 -5.868 1.00 96.31 73 LEU A CA 1
ATOM 585 C C . LEU A 1 73 ? 2.957 -7.013 -5.358 1.00 96.31 73 LEU A C 1
ATOM 587 O O . LEU A 1 73 ? 1.985 -6.983 -6.108 1.00 96.31 73 LEU A O 1
ATOM 591 N N . PHE A 1 74 ? 2.917 -6.504 -4.124 1.00 96.94 74 PHE A N 1
ATOM 592 C CA . PHE A 1 74 ? 1.774 -5.735 -3.637 1.00 96.94 74 PHE A CA 1
ATOM 593 C C . PHE A 1 74 ? 1.538 -4.476 -4.487 1.00 96.94 74 PHE A C 1
ATOM 595 O O . PHE A 1 74 ? 0.420 -4.270 -4.957 1.00 96.94 74 PHE A O 1
ATOM 602 N N . LEU A 1 75 ? 2.580 -3.674 -4.753 1.00 96.56 75 LEU A N 1
ATOM 603 C CA . LEU A 1 75 ? 2.475 -2.516 -5.651 1.00 96.56 75 LEU A CA 1
ATOM 604 C C . LEU A 1 75 ? 2.014 -2.924 -7.054 1.00 96.56 75 LEU A C 1
ATOM 606 O O . LEU A 1 75 ? 1.132 -2.275 -7.606 1.00 96.56 75 LEU A O 1
ATOM 610 N N . ALA A 1 76 ? 2.570 -4.005 -7.610 1.00 96.62 76 ALA A N 1
ATOM 611 C CA . ALA A 1 76 ? 2.183 -4.515 -8.923 1.00 96.62 76 ALA A CA 1
ATOM 612 C C . ALA A 1 76 ? 0.693 -4.890 -8.961 1.00 96.62 76 ALA A C 1
ATOM 614 O O . ALA A 1 76 ? -0.011 -4.516 -9.892 1.00 96.62 76 ALA A O 1
ATOM 615 N N . GLY A 1 77 ? 0.177 -5.547 -7.918 1.00 97.25 77 GLY A N 1
ATOM 616 C CA . GLY A 1 77 ? -1.249 -5.861 -7.809 1.00 97.25 77 GLY A CA 1
ATOM 617 C C . GLY A 1 77 ? -2.139 -4.614 -7.805 1.00 97.25 77 GLY A C 1
ATOM 618 O O . GLY A 1 77 ? -3.156 -4.583 -8.493 1.00 97.25 77 GLY A O 1
ATOM 619 N N . ILE A 1 78 ? -1.743 -3.560 -7.083 1.00 97.44 78 ILE A N 1
ATOM 620 C CA . ILE A 1 78 ? -2.485 -2.289 -7.078 1.00 97.44 78 ILE A CA 1
ATOM 621 C C . ILE A 1 78 ? -2.403 -1.601 -8.446 1.00 97.44 78 ILE A C 1
ATOM 623 O O . ILE A 1 78 ? -3.429 -1.192 -8.987 1.00 97.44 78 ILE A O 1
ATOM 627 N N . TYR A 1 79 ? -1.214 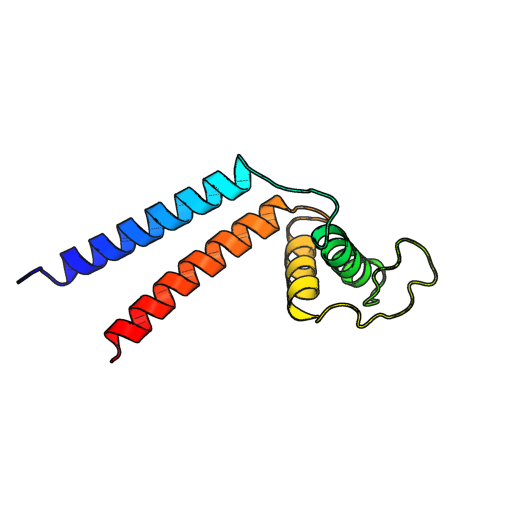-1.514 -9.044 1.00 96.56 79 TYR A N 1
ATOM 628 C CA . TYR A 1 79 ? -1.028 -0.891 -10.358 1.00 96.56 79 TYR A CA 1
ATOM 629 C C . TYR A 1 79 ? -1.762 -1.626 -11.480 1.00 96.56 79 TYR A C 1
ATOM 631 O O . TYR A 1 79 ? -2.243 -0.978 -12.407 1.00 96.56 79 TYR A O 1
ATOM 639 N N . ALA A 1 80 ? -1.920 -2.947 -11.381 1.00 96.56 80 ALA A N 1
ATOM 640 C CA . ALA A 1 80 ? -2.704 -3.724 -12.337 1.00 96.56 80 ALA A CA 1
ATOM 641 C C . ALA A 1 80 ? -4.195 -3.333 -12.348 1.00 96.56 80 ALA A C 1
ATOM 643 O O . ALA A 1 80 ? -4.846 -3.454 -13.382 1.00 96.56 80 ALA A O 1
ATOM 644 N N . VAL A 1 81 ? -4.737 -2.858 -11.218 1.00 96.88 81 VAL A N 1
ATOM 645 C CA . VAL A 1 81 ? -6.158 -2.488 -11.082 1.00 96.88 81 VAL A CA 1
ATOM 646 C C . VAL A 1 81 ? -6.389 -0.991 -11.293 1.00 96.88 81 VAL A C 1
ATOM 648 O O . VAL A 1 81 ? -7.354 -0.608 -11.951 1.00 96.88 81 VAL A O 1
ATOM 651 N N . PHE A 1 82 ? -5.523 -0.142 -10.735 1.00 95.12 82 PHE A N 1
ATOM 652 C CA . PHE A 1 82 ? -5.717 1.315 -10.693 1.00 95.12 82 PHE A CA 1
ATOM 653 C C . PHE A 1 82 ? -4.847 2.090 -11.695 1.00 95.12 82 PHE A C 1
ATOM 655 O O . PHE A 1 82 ? -5.058 3.282 -11.898 1.00 95.12 82 PHE A O 1
ATOM 662 N N . GLY A 1 83 ? -3.904 1.418 -12.358 1.00 91.06 83 GLY A N 1
ATOM 663 C CA . GLY A 1 83 ? -2.966 2.019 -13.303 1.00 91.06 83 GLY A CA 1
ATOM 664 C C . GLY A 1 83 ? -1.562 2.220 -12.724 1.00 91.06 83 GLY A C 1
ATOM 665 O O . GLY A 1 83 ? -1.343 2.276 -11.511 1.00 91.06 83 GLY A O 1
A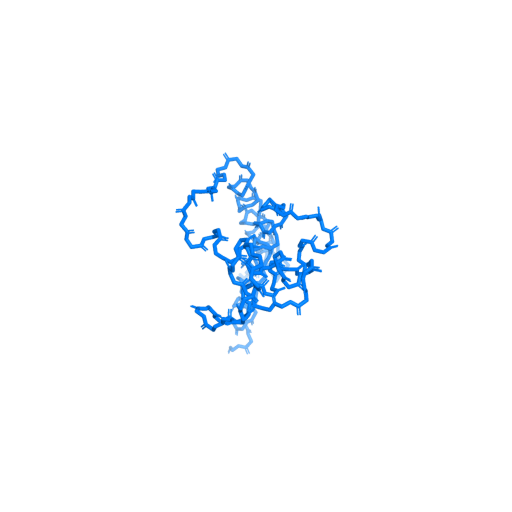TOM 666 N N . HIS A 1 84 ? -0.580 2.317 -13.621 1.00 86.06 84 HIS A N 1
ATOM 667 C CA . HIS A 1 84 ? 0.828 2.450 -13.258 1.00 86.06 84 HIS A CA 1
ATOM 668 C C . HIS A 1 84 ? 1.105 3.757 -12.509 1.00 86.06 84 HIS A C 1
ATOM 670 O O . HIS A 1 84 ? 0.771 4.841 -12.982 1.00 86.06 84 HIS A O 1
ATOM 676 N N . GLY A 1 85 ? 1.783 3.652 -11.363 1.00 82.62 85 GLY A N 1
ATOM 677 C CA . GLY A 1 85 ? 2.216 4.818 -10.593 1.00 82.62 85 GLY A CA 1
ATOM 678 C C . GLY A 1 85 ? 1.106 5.505 -9.798 1.00 82.62 85 GLY A C 1
ATOM 679 O O . GLY A 1 85 ? 1.347 6.590 -9.266 1.00 82.62 85 GLY A O 1
ATOM 680 N N . ASP A 1 86 ? -0.081 4.895 -9.669 1.00 89.12 86 ASP A N 1
ATOM 681 C CA . ASP A 1 86 ? -1.110 5.391 -8.750 1.00 89.12 86 ASP A CA 1
ATOM 682 C C . ASP A 1 86 ? -0.719 5.106 -7.288 1.00 89.12 86 ASP A C 1
ATOM 684 O O . ASP A 1 86 ? -1.222 4.207 -6.607 1.00 89.12 86 ASP A O 1
ATOM 688 N N . ASN A 1 87 ? 0.207 5.922 -6.785 1.00 89.81 87 ASN A N 1
ATOM 689 C CA . ASN A 1 87 ? 0.666 5.884 -5.400 1.00 89.81 87 ASN A CA 1
ATOM 690 C C . ASN A 1 87 ? -0.452 6.251 -4.416 1.00 89.81 87 ASN A C 1
ATOM 692 O O . ASN A 1 87 ? -0.365 5.922 -3.232 1.00 89.81 87 ASN A O 1
ATOM 696 N N . THR A 1 88 ? -1.511 6.922 -4.877 1.00 92.56 88 THR A N 1
ATOM 697 C CA . THR A 1 88 ? -2.655 7.243 -4.022 1.00 92.56 88 THR A CA 1
ATOM 698 C C . THR A 1 88 ? -3.449 5.982 -3.713 1.00 92.56 88 THR A C 1
ATOM 700 O O . THR A 1 88 ? -3.742 5.729 -2.541 1.00 92.56 88 THR A O 1
ATOM 703 N N . ALA A 1 89 ? -3.743 5.163 -4.725 1.00 94.38 89 ALA A N 1
ATOM 704 C CA . ALA A 1 89 ? -4.392 3.868 -4.537 1.00 94.38 89 ALA A CA 1
ATOM 705 C C . ALA A 1 89 ? -3.577 2.965 -3.596 1.00 94.38 89 ALA A C 1
ATOM 707 O O . ALA A 1 89 ? -4.136 2.376 -2.668 1.00 94.38 89 ALA A O 1
ATOM 708 N N . VAL A 1 90 ? -2.246 2.939 -3.758 1.00 95.25 90 VAL A N 1
ATOM 709 C CA . VAL A 1 90 ? -1.333 2.192 -2.872 1.00 95.25 90 VAL A CA 1
ATOM 710 C C . VAL A 1 90 ? -1.466 2.662 -1.420 1.00 95.25 90 VAL A C 1
ATOM 712 O O . VAL A 1 90 ? -1.675 1.843 -0.524 1.00 95.25 90 VAL A O 1
ATOM 715 N N . ARG A 1 91 ? -1.412 3.977 -1.173 1.00 94.94 91 ARG A N 1
ATOM 716 C CA . ARG A 1 91 ? -1.529 4.542 0.183 1.00 94.94 91 ARG A CA 1
ATOM 717 C C . ARG A 1 91 ? -2.892 4.275 0.817 1.00 94.94 91 ARG A C 1
ATOM 719 O O . ARG A 1 91 ? -2.962 4.003 2.013 1.00 94.94 91 ARG A O 1
ATOM 726 N N . ILE A 1 92 ? -3.975 4.325 0.038 1.00 95.75 92 ILE A N 1
ATOM 727 C CA . ILE A 1 92 ? -5.323 3.996 0.527 1.00 95.75 92 ILE A CA 1
ATOM 728 C C . ILE A 1 92 ? -5.408 2.511 0.903 1.00 95.75 92 ILE A C 1
ATOM 730 O O . ILE A 1 92 ? -5.923 2.180 1.972 1.00 95.75 92 ILE A O 1
ATOM 734 N N . ALA A 1 93 ? -4.858 1.619 0.075 1.00 96.44 93 ALA A N 1
ATOM 735 C CA . ALA A 1 93 ? -4.790 0.194 0.391 1.00 96.44 93 ALA A CA 1
ATOM 736 C C . ALA A 1 93 ? -3.972 -0.063 1.670 1.00 96.44 93 ALA A C 1
ATOM 738 O O . ALA A 1 93 ? -4.403 -0.818 2.539 1.00 96.44 93 ALA A O 1
ATOM 739 N N . GLN A 1 94 ? -2.840 0.624 1.846 1.00 95.75 94 GLN A N 1
ATOM 740 C CA . GLN A 1 94 ? -2.048 0.562 3.080 1.00 95.75 94 GLN A CA 1
ATOM 741 C C . GLN A 1 94 ? -2.817 1.093 4.299 1.00 95.75 94 GLN A C 1
ATOM 743 O O . GLN A 1 94 ? -2.775 0.473 5.359 1.00 95.75 94 GLN A O 1
ATOM 748 N N . ALA A 1 95 ? -3.571 2.189 4.157 1.00 97.06 95 ALA A N 1
ATOM 749 C CA . ALA A 1 95 ? -4.416 2.724 5.227 1.00 97.06 95 ALA A CA 1
ATOM 750 C C . ALA A 1 95 ? -5.494 1.720 5.676 1.00 97.06 95 ALA A C 1
ATOM 752 O O . ALA A 1 95 ? -5.785 1.607 6.874 1.00 97.06 95 ALA A O 1
ATOM 753 N N . LEU A 1 96 ? -6.064 0.970 4.727 1.00 97.19 96 LEU A N 1
ATOM 754 C CA . LEU A 1 96 ? -7.001 -0.114 5.014 1.00 97.19 96 LEU A CA 1
ATOM 755 C C . LEU A 1 96 ? -6.311 -1.264 5.757 1.00 97.19 96 LEU A C 1
ATOM 757 O O . LEU A 1 96 ? -6.804 -1.682 6.804 1.00 97.19 96 LEU A O 1
ATOM 761 N N . ILE A 1 97 ? -5.163 -1.736 5.260 1.00 97.44 97 ILE A N 1
ATOM 762 C CA . ILE A 1 97 ? -4.386 -2.822 5.884 1.00 97.44 97 ILE A CA 1
ATOM 763 C C . ILE A 1 97 ? -3.995 -2.463 7.323 1.00 97.44 97 ILE A C 1
ATOM 765 O O . ILE A 1 97 ? -4.145 -3.292 8.221 1.00 97.44 97 ILE A O 1
ATOM 769 N N . ASP A 1 98 ? -3.551 -1.230 7.571 1.00 96.88 98 ASP A N 1
ATOM 770 C CA . ASP A 1 98 ? -3.173 -0.784 8.916 1.00 96.88 98 ASP A CA 1
ATOM 771 C C . ASP A 1 98 ? -4.387 -0.750 9.864 1.00 96.88 98 ASP A C 1
ATOM 773 O O . ASP A 1 98 ? -4.334 -1.234 10.994 1.00 96.88 98 ASP A O 1
ATOM 777 N N . THR A 1 99 ? -5.540 -0.279 9.375 1.00 97.31 99 THR A N 1
ATOM 778 C CA . THR A 1 99 ? -6.791 -0.278 10.155 1.00 97.31 99 THR A CA 1
ATOM 779 C C . THR A 1 99 ? -7.254 -1.698 10.489 1.00 97.31 99 THR A C 1
ATOM 781 O O . THR A 1 99 ? -7.629 -1.978 11.631 1.00 97.31 99 THR A O 1
ATOM 784 N N . VAL A 1 100 ? -7.203 -2.612 9.515 1.00 97.31 100 VAL A N 1
ATOM 785 C CA . VAL A 1 100 ? -7.525 -4.032 9.720 1.00 97.31 100 VAL A CA 1
ATOM 786 C C . VAL A 1 100 ? -6.554 -4.661 10.717 1.00 97.31 100 VAL A C 1
ATOM 788 O O . VAL A 1 100 ? -6.986 -5.406 11.592 1.00 97.31 100 VAL A O 1
ATOM 791 N N . SER A 1 101 ? -5.270 -4.306 10.662 1.00 97.06 101 SER A N 1
ATOM 792 C CA . SER A 1 101 ? -4.265 -4.787 11.615 1.00 97.06 101 SER A CA 1
ATOM 793 C C . SER A 1 101 ? -4.594 -4.357 13.048 1.00 97.06 101 SER A C 1
ATOM 795 O O . SER A 1 101 ? -4.572 -5.191 13.952 1.00 97.06 101 SER A O 1
ATOM 797 N N . CYS A 1 102 ? -5.011 -3.101 13.266 1.00 96.06 102 CYS A N 1
ATOM 798 C CA . CYS A 1 102 ? -5.506 -2.658 14.576 1.00 96.06 102 CYS A CA 1
ATOM 799 C C . CYS A 1 102 ? -6.721 -3.478 15.049 1.00 96.06 102 CYS A C 1
ATOM 801 O O . CYS A 1 102 ? -6.796 -3.851 16.221 1.00 96.06 102 CYS A O 1
ATOM 803 N N . ALA A 1 103 ? -7.665 -3.774 14.150 1.00 95.19 103 ALA A N 1
ATOM 804 C CA . ALA A 1 103 ? -8.841 -4.579 14.475 1.00 95.19 103 ALA A CA 1
ATOM 805 C C . ALA A 1 103 ? -8.4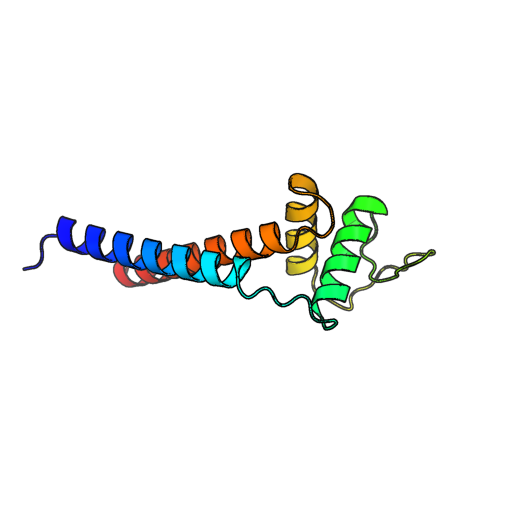72 -6.028 14.835 1.00 95.19 103 ALA A C 1
ATOM 807 O O . ALA A 1 103 ? -9.010 -6.572 15.799 1.00 95.19 103 ALA A O 1
ATOM 808 N N . LEU A 1 104 ? -7.529 -6.634 14.107 1.00 95.88 104 LEU A N 1
ATOM 809 C CA . LEU A 1 104 ? -7.020 -7.980 14.384 1.00 95.88 104 LEU A CA 1
ATOM 810 C C . LEU A 1 104 ? -6.295 -8.047 15.730 1.00 95.88 104 LEU A C 1
ATOM 812 O O . LEU A 1 104 ? -6.523 -8.983 16.490 1.00 95.88 104 LEU A O 1
ATOM 816 N N . ILE A 1 105 ? -5.478 -7.045 16.066 1.00 95.25 105 ILE A N 1
ATOM 817 C CA . ILE A 1 105 ? -4.811 -6.966 17.375 1.00 95.25 105 ILE A CA 1
ATOM 818 C C . ILE A 1 105 ? -5.845 -6.870 18.501 1.00 95.25 105 ILE A C 1
ATOM 820 O O . ILE A 1 105 ? -5.743 -7.596 19.488 1.00 95.25 105 ILE A O 1
ATOM 824 N N . ALA A 1 106 ? -6.863 -6.018 18.348 1.00 92.19 106 ALA A N 1
ATOM 825 C CA . ALA A 1 106 ? -7.942 -5.920 19.327 1.00 92.19 106 ALA A CA 1
ATOM 826 C C . ALA A 1 106 ? -8.696 -7.252 19.464 1.00 92.19 106 ALA A C 1
ATOM 828 O O . ALA A 1 106 ? -8.960 -7.692 20.579 1.00 92.19 106 ALA A O 1
ATOM 829 N N . LEU A 1 107 ? -8.996 -7.923 18.347 1.00 92.75 107 LEU A N 1
ATOM 830 C CA . LEU A 1 107 ? -9.642 -9.235 18.347 1.00 92.75 107 LEU A CA 1
ATOM 831 C C . LEU A 1 107 ? -8.810 -10.274 19.105 1.00 92.75 107 LEU A C 1
ATOM 833 O O . LEU A 1 107 ? -9.356 -10.981 19.946 1.00 92.75 107 LEU A O 1
ATOM 837 N N . LEU A 1 108 ? -7.502 -10.337 18.841 1.00 94.94 108 LEU A N 1
ATOM 838 C CA . LEU A 1 108 ? -6.584 -11.227 19.552 1.00 94.94 108 LEU A CA 1
ATOM 839 C C . LEU A 1 108 ? -6.563 -10.917 21.050 1.00 94.94 108 LEU A C 1
ATOM 841 O O . LEU A 1 108 ? -6.664 -11.836 21.853 1.00 94.94 108 LEU A O 1
ATOM 845 N N . ALA A 1 109 ? -6.517 -9.640 21.430 1.00 91.75 109 ALA A N 1
ATOM 846 C CA . ALA A 1 109 ? -6.532 -9.224 22.831 1.00 91.75 109 ALA A CA 1
ATOM 847 C C . ALA A 1 109 ? -7.835 -9.581 23.571 1.00 91.75 109 ALA A C 1
ATOM 849 O O . ALA A 1 109 ? -7.813 -9.701 24.788 1.00 91.75 109 ALA A O 1
ATOM 850 N N . PHE A 1 110 ? -8.960 -9.735 22.862 1.00 86.94 110 PHE A N 1
ATOM 851 C CA . PHE A 1 110 ? -10.235 -10.180 23.444 1.00 86.94 110 PHE A CA 1
ATOM 852 C C . PHE A 1 110 ? -10.464 -11.690 23.372 1.00 86.94 110 PHE A C 1
ATOM 854 O O . PHE A 1 110 ? -11.424 -12.181 23.966 1.00 86.94 110 PHE A O 1
ATOM 861 N N . TYR A 1 111 ? -9.656 -12.401 22.587 1.00 88.00 111 TYR A N 1
ATOM 862 C CA . TYR A 1 111 ? -9.730 -13.854 22.468 1.00 88.00 111 TYR A CA 1
ATOM 863 C C . TYR A 1 111 ? -8.995 -14.566 23.614 1.00 88.00 111 TYR A C 1
ATOM 865 O O . TYR A 1 111 ? -9.308 -15.716 23.915 1.00 88.00 111 TYR A O 1
ATOM 873 N N . TRP A 1 112 ? -8.036 -13.878 24.235 1.00 69.94 112 TRP A N 1
ATOM 874 C CA . TRP A 1 112 ? -7.335 -14.290 25.452 1.00 69.94 112 TRP A CA 1
ATOM 875 C C . TRP A 1 112 ? -8.042 -13.745 26.696 1.00 69.94 112 TRP A C 1
ATOM 877 O O . TRP A 1 112 ? -8.027 -14.459 27.723 1.00 69.94 112 TRP A O 1
#

Radius of gyration: 18.49 Å; chains: 1; bounding box: 42×30×55 Å

pLDDT: mean 92.27, std 7.57, range [49.5, 97.69]

Secondary structure (DSSP, 8-state):
---HHHHHHHHHHHHHHHHHHHHHHHHHS----SSHHHHHHHHHHHHHHTSS----SSTT-----SS-SHHHHHHHHHHHHH-TT-HHHHHHHHHHHHHHHHHHHHHHHHH-